Protein AF-A0A924S9X0-F1 (afdb_monomer)

Radius of gyration: 16.61 Å; Cα contacts (8 Å, |Δi|>4): 98; chains: 1; bounding box: 49×23×44 Å

Structure (mmCIF, N/CA/C/O backbone):
data_AF-A0A924S9X0-F1
#
_entry.id   AF-A0A924S9X0-F1
#
loop_
_atom_site.group_PDB
_atom_site.id
_atom_site.type_symbol
_atom_site.label_atom_id
_atom_site.label_alt_id
_atom_site.label_comp_id
_atom_site.label_asym_id
_atom_site.label_entity_id
_atom_site.label_seq_id
_atom_site.pdbx_PDB_ins_code
_atom_site.Cartn_x
_atom_site.Cartn_y
_atom_site.Cartn_z
_atom_site.occupancy
_atom_site.B_iso_or_equiv
_atom_site.auth_seq_id
_atom_site.auth_comp_id
_atom_site.auth_asym_id
_atom_site.auth_atom_id
_atom_site.pdbx_PDB_model_num
ATOM 1 N N . MET A 1 1 ? 31.114 -10.343 -19.298 1.00 59.09 1 MET A N 1
ATOM 2 C CA . MET A 1 1 ? 31.202 -9.874 -17.898 1.00 59.09 1 MET A CA 1
ATOM 3 C C . MET A 1 1 ? 30.036 -10.498 -17.153 1.00 59.09 1 MET A C 1
ATOM 5 O O . MET A 1 1 ? 28.940 -10.378 -17.688 1.00 59.09 1 MET A O 1
ATOM 9 N N . PRO A 1 2 ? 30.215 -11.226 -16.036 1.00 62.28 2 PRO A N 1
ATOM 10 C CA . PRO A 1 2 ? 29.053 -11.702 -15.298 1.00 62.28 2 PRO A CA 1
ATOM 11 C C . PRO A 1 2 ? 28.320 -10.479 -14.740 1.00 62.28 2 PRO 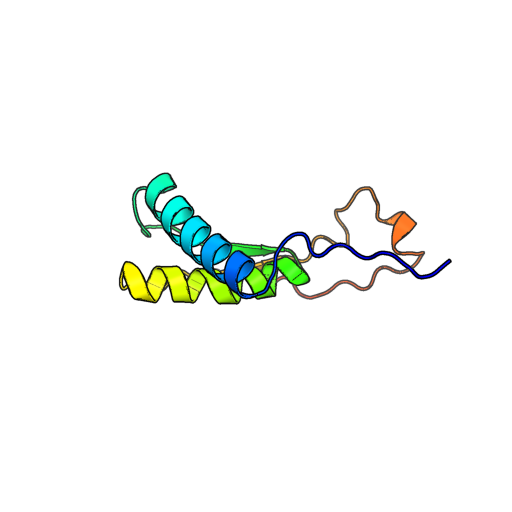A C 1
ATOM 13 O O . PRO A 1 2 ? 28.954 -9.561 -14.216 1.00 62.28 2 PRO A O 1
ATOM 16 N N . ASP A 1 3 ? 27.005 -10.446 -14.925 1.00 63.75 3 ASP A N 1
ATOM 17 C CA . ASP A 1 3 ? 26.140 -9.379 -14.439 1.00 63.75 3 ASP A CA 1
ATOM 18 C C . ASP A 1 3 ? 26.188 -9.371 -12.905 1.00 63.75 3 ASP A C 1
ATOM 20 O O . ASP A 1 3 ? 25.752 -10.318 -12.244 1.00 63.75 3 ASP A O 1
ATOM 24 N N . ARG A 1 4 ? 26.823 -8.354 -12.313 1.00 75.50 4 ARG A N 1
ATOM 25 C CA . ARG A 1 4 ? 26.984 -8.262 -10.858 1.00 75.50 4 ARG A CA 1
ATOM 26 C C . ARG A 1 4 ? 25.744 -7.592 -10.277 1.00 75.50 4 ARG A C 1
ATOM 28 O O . ARG A 1 4 ? 25.796 -6.453 -9.822 1.00 75.50 4 ARG A O 1
ATOM 35 N N . HIS A 1 5 ? 24.620 -8.301 -10.302 1.00 83.25 5 HIS A N 1
ATOM 36 C CA . HIS A 1 5 ? 23.407 -7.841 -9.637 1.00 83.25 5 HIS A CA 1
ATOM 37 C C . HIS A 1 5 ? 23.624 -7.802 -8.120 1.00 83.25 5 HIS A C 1
ATOM 39 O O . HIS A 1 5 ? 23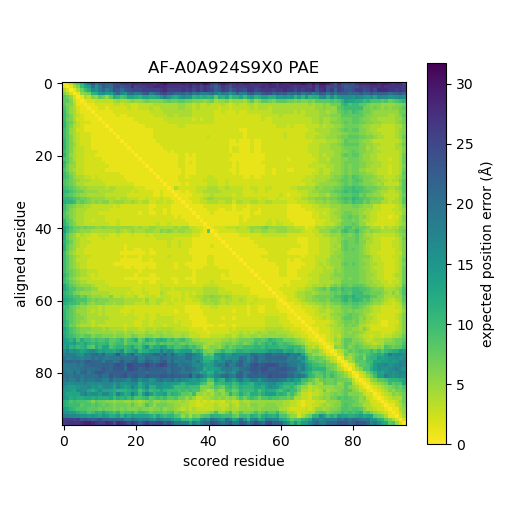.920 -8.817 -7.490 1.00 83.25 5 HIS A O 1
ATOM 45 N N . HIS A 1 6 ? 23.469 -6.618 -7.529 1.00 91.25 6 HIS A N 1
ATOM 46 C CA . HIS A 1 6 ? 23.470 -6.426 -6.084 1.00 91.25 6 HIS A CA 1
ATOM 47 C C . HIS A 1 6 ? 22.026 -6.324 -5.592 1.00 91.25 6 HIS A C 1
ATOM 49 O O . HIS A 1 6 ? 21.269 -5.458 -6.033 1.00 91.25 6 HIS A O 1
ATOM 55 N N . VAL A 1 7 ? 21.634 -7.197 -4.667 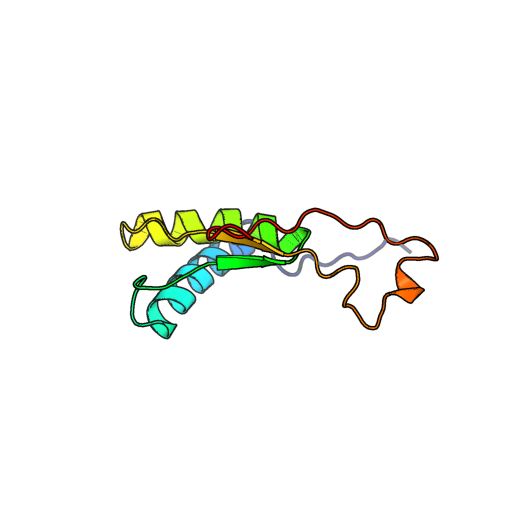1.00 93.44 7 VAL A N 1
ATOM 56 C CA . VAL A 1 7 ? 20.305 -7.138 -4.051 1.00 93.44 7 VAL A CA 1
ATOM 57 C C . VAL A 1 7 ? 20.242 -5.916 -3.134 1.00 93.44 7 VAL A C 1
ATOM 59 O O . VAL A 1 7 ? 21.012 -5.811 -2.186 1.00 93.44 7 VAL A O 1
ATOM 62 N N . VAL A 1 8 ? 19.337 -4.979 -3.426 1.00 95.88 8 VAL A N 1
ATOM 63 C CA . VAL A 1 8 ? 19.134 -3.767 -2.607 1.00 95.88 8 VAL A CA 1
ATOM 64 C C . VAL A 1 8 ? 18.250 -4.061 -1.392 1.00 95.88 8 VAL A C 1
ATOM 66 O O . VAL A 1 8 ? 18.540 -3.613 -0.289 1.00 95.88 8 VAL A O 1
ATOM 69 N N . LEU A 1 9 ? 17.183 -4.840 -1.589 1.00 96.12 9 LEU A N 1
ATOM 70 C CA . LEU A 1 9 ? 16.253 -5.274 -0.548 1.00 96.12 9 LEU A CA 1
ATOM 71 C C . LEU A 1 9 ? 16.013 -6.773 -0.704 1.00 96.12 9 LEU A C 1
ATOM 73 O O . LEU A 1 9 ? 15.455 -7.214 -1.709 1.00 96.12 9 LEU A O 1
ATOM 77 N N . ASP A 1 10 ? 16.439 -7.554 0.287 1.00 97.25 10 ASP A N 1
ATOM 78 C CA . ASP A 1 10 ? 16.059 -8.961 0.375 1.00 97.25 10 ASP A CA 1
ATOM 79 C C . ASP A 1 10 ? 14.584 -9.115 0.801 1.00 97.25 10 ASP A C 1
ATOM 81 O O . ASP A 1 10 ? 13.908 -8.147 1.161 1.00 97.25 10 ASP A O 1
ATOM 85 N N . ALA A 1 11 ? 14.069 -10.346 0.772 1.00 96.56 11 ALA A N 1
ATOM 86 C CA . ALA A 1 11 ? 12.674 -10.627 1.111 1.00 96.56 11 ALA A CA 1
ATOM 87 C C . ALA A 1 11 ? 12.298 -10.179 2.536 1.00 96.56 11 ALA A C 1
ATOM 89 O O . ALA A 1 11 ? 11.239 -9.589 2.743 1.00 96.56 11 ALA A O 1
ATOM 90 N N . ARG A 1 12 ? 13.181 -10.393 3.522 1.00 97.50 12 ARG A N 1
ATOM 91 C CA . ARG A 1 12 ? 12.919 -9.998 4.914 1.00 97.50 12 ARG A CA 1
ATOM 92 C C . ARG A 1 12 ? 12.921 -8.479 5.059 1.00 97.50 12 ARG A C 1
ATOM 94 O O . ARG A 1 12 ? 12.131 -7.941 5.830 1.00 97.50 12 ARG A O 1
ATOM 101 N N . ALA A 1 13 ? 13.819 -7.791 4.362 1.00 97.88 13 ALA A N 1
ATOM 102 C CA . ALA A 1 13 ? 13.901 -6.339 4.356 1.00 97.88 13 ALA A CA 1
ATOM 103 C C . ALA A 1 13 ? 12.672 -5.714 3.684 1.00 97.88 13 ALA A C 1
ATOM 105 O O . ALA A 1 13 ? 12.114 -4.762 4.225 1.00 97.88 13 ALA A O 1
ATOM 106 N N . MET A 1 14 ? 12.202 -6.292 2.574 1.00 97.06 14 MET A N 1
ATOM 107 C CA . MET A 1 14 ? 10.965 -5.881 1.907 1.00 97.06 14 MET A CA 1
ATOM 108 C C . MET A 1 14 ? 9.746 -6.028 2.826 1.00 97.06 14 MET A C 1
ATOM 110 O O . MET A 1 14 ? 8.950 -5.101 2.944 1.00 97.06 14 MET A O 1
ATOM 114 N N . ASP A 1 15 ? 9.620 -7.155 3.529 1.00 96.38 15 ASP A N 1
ATOM 115 C CA . ASP A 1 15 ? 8.492 -7.385 4.438 1.00 96.38 15 ASP A CA 1
ATOM 116 C C . ASP A 1 15 ? 8.490 -6.407 5.619 1.00 96.38 15 ASP A C 1
ATOM 118 O O . ASP A 1 15 ? 7.442 -5.872 5.978 1.00 96.38 15 ASP A O 1
ATOM 122 N N . ARG A 1 16 ? 9.666 -6.108 6.192 1.00 97.19 16 ARG A N 1
ATOM 123 C CA . ARG A 1 16 ? 9.792 -5.065 7.224 1.00 97.19 16 ARG A CA 1
ATOM 124 C C . ARG A 1 16 ? 9.436 -3.682 6.683 1.00 97.19 16 ARG A C 1
ATOM 126 O O . ARG A 1 16 ? 8.757 -2.928 7.370 1.00 97.19 16 ARG A O 1
ATOM 133 N N . ALA A 1 17 ? 9.875 -3.354 5.469 1.00 98.00 17 ALA A N 1
ATOM 134 C CA . ALA A 1 17 ? 9.578 -2.070 4.846 1.00 98.00 17 ALA A CA 1
ATOM 135 C C . ALA A 1 17 ? 8.075 -1.892 4.593 1.00 98.00 17 ALA A C 1
ATOM 137 O O . ALA A 1 17 ? 7.540 -0.831 4.889 1.00 98.00 17 ALA A O 1
ATOM 138 N N . LEU A 1 18 ? 7.389 -2.933 4.109 1.00 97.12 18 LEU A N 1
ATOM 139 C CA . LEU A 1 18 ? 5.940 -2.907 3.890 1.00 97.12 18 LEU A CA 1
ATOM 140 C C . LEU A 1 18 ? 5.157 -2.760 5.187 1.00 97.12 18 LEU A C 1
ATOM 142 O O . LEU A 1 18 ? 4.205 -1.989 5.236 1.00 97.12 18 LEU A O 1
ATOM 146 N N . ARG A 1 19 ? 5.591 -3.447 6.246 1.00 96.94 19 ARG A N 1
ATOM 147 C CA . ARG A 1 19 ? 4.997 -3.280 7.570 1.00 96.94 19 ARG A CA 1
ATOM 148 C C . ARG A 1 19 ? 5.160 -1.855 8.085 1.00 96.94 19 ARG A C 1
ATOM 150 O O . ARG A 1 19 ? 4.180 -1.278 8.527 1.00 96.94 19 ARG A O 1
ATOM 157 N N . ARG A 1 20 ? 6.359 -1.285 7.984 1.00 97.75 20 ARG A N 1
ATOM 158 C CA . ARG A 1 20 ? 6.599 0.098 8.406 1.00 97.75 20 ARG A CA 1
ATOM 159 C C . ARG A 1 20 ? 5.759 1.093 7.600 1.00 97.75 20 ARG A C 1
ATOM 161 O O . ARG A 1 20 ? 5.156 1.973 8.187 1.00 97.75 20 ARG A O 1
ATOM 168 N N . MET A 1 21 ? 5.670 0.915 6.279 1.00 97.88 21 MET A N 1
ATOM 169 C CA . MET A 1 21 ? 4.817 1.760 5.436 1.00 97.88 21 MET A CA 1
ATOM 170 C C . MET A 1 21 ? 3.341 1.680 5.838 1.00 97.88 21 MET A C 1
ATOM 172 O O . MET A 1 21 ? 2.663 2.694 5.796 1.00 97.88 21 MET A O 1
ATOM 176 N N . ALA A 1 22 ? 2.840 0.502 6.223 1.00 97.50 22 ALA A N 1
ATOM 177 C CA . ALA A 1 22 ? 1.466 0.362 6.704 1.00 97.50 22 ALA A CA 1
ATOM 178 C C . ALA A 1 22 ? 1.207 1.211 7.960 1.00 97.50 22 ALA A C 1
ATOM 180 O O . ALA A 1 22 ? 0.212 1.925 7.993 1.00 97.50 22 ALA A O 1
ATOM 181 N N . ASP A 1 23 ? 2.120 1.173 8.936 1.00 97.19 23 ASP A N 1
ATOM 182 C CA . ASP A 1 23 ? 2.002 1.968 10.168 1.00 97.19 23 ASP A CA 1
ATOM 183 C C . ASP A 1 23 ? 2.071 3.467 9.856 1.00 97.19 23 ASP A C 1
ATOM 185 O O . ASP A 1 23 ? 1.198 4.229 10.253 1.00 97.19 23 ASP A O 1
ATOM 189 N N . GLU A 1 24 ? 3.058 3.877 9.051 1.00 98.12 24 GLU A N 1
ATOM 190 C CA . GLU A 1 24 ? 3.241 5.276 8.647 1.00 98.12 24 GLU A CA 1
ATOM 191 C C . GLU A 1 24 ? 2.018 5.818 7.889 1.00 98.12 24 GLU A C 1
ATOM 193 O O . GLU A 1 24 ? 1.632 6.963 8.097 1.00 98.12 24 GLU A O 1
ATOM 198 N N . ILE A 1 25 ? 1.378 5.014 7.029 1.00 97.56 25 ILE A N 1
ATOM 199 C CA . ILE A 1 25 ? 0.146 5.415 6.334 1.00 97.56 25 ILE A CA 1
ATOM 200 C C . ILE A 1 25 ? -0.963 5.721 7.345 1.00 97.56 25 ILE A C 1
ATOM 202 O O . ILE A 1 25 ? -1.605 6.758 7.221 1.00 97.56 25 ILE A O 1
ATOM 206 N N . VAL A 1 26 ? -1.195 4.849 8.327 1.00 97.50 26 VAL A N 1
ATOM 207 C CA . VAL A 1 26 ? -2.257 5.049 9.326 1.00 97.50 26 VAL A CA 1
ATOM 208 C C . VAL A 1 26 ? -1.952 6.261 10.204 1.00 97.50 26 VAL A C 1
ATOM 210 O O . VAL A 1 26 ? -2.810 7.122 10.379 1.00 97.50 26 VAL A O 1
ATOM 213 N N . GLU A 1 27 ? -0.719 6.374 10.704 1.00 97.56 27 GLU A N 1
ATOM 214 C CA . GLU A 1 27 ? -0.292 7.491 11.554 1.00 97.56 27 GLU A CA 1
ATOM 215 C C . GLU A 1 27 ? -0.447 8.844 10.846 1.00 97.56 27 GLU A C 1
ATOM 217 O O . GLU A 1 27 ? -0.961 9.795 11.432 1.00 97.56 27 GLU A O 1
ATOM 222 N N . LEU A 1 28 ? -0.049 8.932 9.571 1.00 97.38 28 LEU A N 1
ATOM 223 C CA . LEU A 1 28 ? -0.134 10.168 8.784 1.00 97.38 28 LEU A CA 1
ATOM 224 C C . LEU A 1 28 ? -1.568 10.601 8.464 1.00 97.38 28 LEU A C 1
ATOM 226 O O . LEU A 1 28 ? -1.780 11.773 8.161 1.00 97.38 28 LEU A O 1
ATOM 230 N N . ASN A 1 29 ? -2.525 9.673 8.491 1.00 96.94 29 ASN A N 1
ATOM 231 C CA . ASN A 1 29 ? -3.939 9.954 8.242 1.00 96.94 29 ASN A CA 1
ATOM 232 C C . ASN A 1 29 ? -4.763 9.986 9.541 1.00 96.94 29 ASN A C 1
ATOM 234 O O . ASN A 1 29 ? -5.985 10.035 9.476 1.00 96.94 29 ASN A O 1
ATOM 238 N N . GLU A 1 30 ? -4.103 9.973 10.708 1.00 95.81 30 GLU A N 1
ATOM 239 C CA . GLU A 1 30 ? -4.741 10.005 12.034 1.00 95.81 30 GLU A CA 1
ATOM 240 C C . GLU A 1 30 ? -5.734 8.851 12.269 1.00 95.81 30 GLU A C 1
ATOM 242 O O . GLU A 1 30 ? -6.668 8.960 13.063 1.00 95.81 30 GLU A O 1
ATOM 247 N N . GLY A 1 31 ? -5.509 7.716 11.602 1.00 95.50 31 GLY A N 1
ATOM 248 C CA . GLY A 1 31 ? -6.369 6.543 11.669 1.00 95.50 31 GLY A CA 1
ATOM 249 C C . GLY A 1 31 ? -6.662 5.943 10.297 1.00 95.50 31 GLY A C 1
ATOM 250 O O . GLY A 1 31 ? -5.925 6.122 9.327 1.00 95.50 31 GLY A O 1
ATOM 251 N N . THR A 1 32 ? -7.744 5.168 10.241 1.00 96.94 32 THR A N 1
ATOM 252 C CA . THR A 1 32 ? -8.213 4.500 9.013 1.00 96.94 32 THR A CA 1
ATOM 253 C C . THR A 1 32 ? -9.548 5.048 8.513 1.00 96.94 32 THR A C 1
ATOM 255 O O . THR A 1 32 ? -10.048 4.592 7.483 1.00 96.94 32 THR A O 1
ATOM 258 N N . ASP A 1 33 ? -10.100 6.039 9.214 1.00 94.88 33 ASP A N 1
ATOM 259 C CA . ASP A 1 33 ? -11.329 6.714 8.821 1.00 94.88 33 ASP A CA 1
ATOM 260 C C . ASP A 1 33 ? -11.102 7.442 7.488 1.00 94.88 33 ASP A C 1
ATOM 262 O O . ASP A 1 33 ? -10.109 8.144 7.305 1.00 94.88 33 ASP A O 1
ATOM 266 N N . ASP A 1 34 ? -11.996 7.209 6.525 1.00 91.75 34 ASP A N 1
ATOM 267 C CA . ASP A 1 34 ? -11.925 7.736 5.154 1.00 91.75 34 ASP A CA 1
ATOM 268 C C . ASP A 1 34 ? -10.622 7.417 4.377 1.00 91.75 34 ASP A C 1
ATOM 270 O O . ASP A 1 34 ? -10.322 8.036 3.351 1.00 91.75 34 ASP A O 1
ATOM 274 N N . LEU A 1 35 ? -9.866 6.397 4.802 1.00 95.19 35 LEU A N 1
ATOM 275 C CA . LEU A 1 35 ? -8.652 5.946 4.121 1.00 95.19 35 LEU A CA 1
ATOM 276 C C . LEU A 1 35 ? -8.966 4.962 2.983 1.00 95.19 35 LEU A C 1
ATOM 278 O O . LEU A 1 35 ? -9.707 3.995 3.153 1.00 95.19 35 LEU A O 1
ATOM 282 N N . ILE A 1 36 ? -8.328 5.150 1.822 1.00 95.38 36 ILE A N 1
ATOM 283 C CA . ILE A 1 36 ? -8.373 4.208 0.692 1.00 95.38 36 ILE A CA 1
ATOM 284 C C . ILE A 1 36 ? -6.969 4.017 0.116 1.00 95.38 36 ILE A C 1
ATOM 286 O O . ILE A 1 36 ? -6.220 4.977 -0.059 1.00 95.38 36 ILE A O 1
ATOM 290 N N . ILE A 1 37 ? -6.622 2.780 -0.249 1.00 96.44 37 ILE A N 1
ATOM 291 C CA . ILE A 1 37 ? -5.331 2.457 -0.872 1.00 96.44 37 ILE A CA 1
ATOM 292 C C . ILE A 1 37 ? -5.511 2.127 -2.354 1.00 96.44 37 ILE 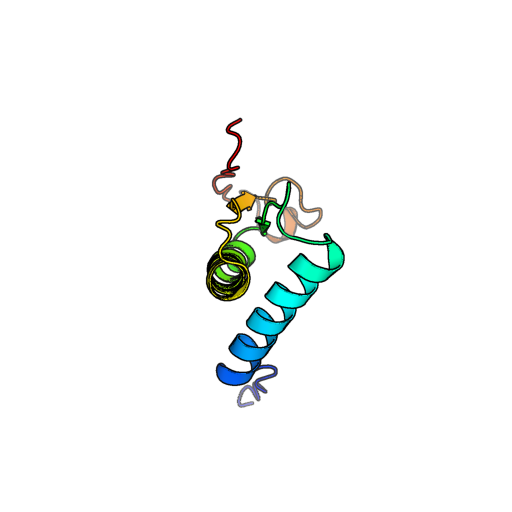A C 1
ATOM 294 O O . ILE A 1 37 ? -6.146 1.141 -2.719 1.00 96.44 37 ILE A O 1
ATOM 298 N N . VAL A 1 38 ? -4.879 2.900 -3.239 1.00 96.62 38 VAL A N 1
ATOM 299 C CA . VAL A 1 38 ? -4.911 2.648 -4.689 1.00 96.62 38 VAL A CA 1
ATOM 300 C C . VAL A 1 38 ? -3.531 2.229 -5.189 1.00 96.62 38 VAL A C 1
ATOM 302 O O . VAL A 1 38 ? -2.571 2.996 -5.157 1.00 96.62 38 VAL A O 1
ATOM 305 N N . GLY A 1 39 ? -3.426 0.996 -5.683 1.00 95.69 39 GLY A N 1
ATOM 306 C CA . GLY A 1 39 ? -2.212 0.480 -6.303 1.00 95.69 39 GLY A CA 1
ATOM 307 C C . GLY A 1 39 ? -2.112 0.889 -7.771 1.00 95.69 39 GLY A C 1
ATOM 308 O O . GLY A 1 39 ? -2.969 0.546 -8.581 1.00 95.69 39 GLY A O 1
ATOM 309 N N . ILE A 1 40 ? -1.030 1.563 -8.152 1.00 93.94 40 ILE A N 1
ATOM 310 C CA . ILE A 1 40 ? -0.757 1.849 -9.565 1.00 93.94 40 ILE A CA 1
ATOM 311 C C . ILE A 1 40 ? -0.205 0.590 -10.241 1.00 93.94 40 ILE A C 1
ATOM 313 O O . ILE A 1 40 ? 0.765 -0.022 -9.772 1.00 93.94 40 ILE A O 1
ATOM 317 N N . GLN A 1 41 ? -0.818 0.188 -11.353 1.00 88.88 41 GLN A N 1
ATOM 318 C CA . GLN A 1 41 ? -0.399 -1.005 -12.074 1.00 88.88 41 GLN A CA 1
ATOM 319 C C . GLN A 1 41 ? 1.041 -0.891 -12.609 1.00 88.88 41 GLN A C 1
ATOM 321 O O . GLN A 1 41 ? 1.508 0.164 -13.025 1.00 88.88 41 GLN A O 1
ATOM 326 N N . ARG A 1 42 ? 1.812 -1.984 -12.653 1.00 85.94 42 ARG A N 1
ATOM 327 C CA . ARG A 1 42 ? 1.460 -3.354 -12.223 1.00 85.94 42 ARG A CA 1
ATOM 328 C C . ARG A 1 42 ? 1.811 -3.598 -10.754 1.00 85.94 42 ARG A C 1
ATOM 330 O O . ARG A 1 42 ? 0.922 -3.879 -9.963 1.00 85.94 42 ARG A O 1
ATOM 337 N N . ARG A 1 43 ? 3.092 -3.414 -10.397 1.00 93.81 43 ARG A N 1
ATOM 338 C CA . ARG A 1 43 ? 3.672 -3.778 -9.086 1.00 93.81 43 ARG A CA 1
ATOM 339 C C . ARG A 1 43 ? 3.029 -3.075 -7.891 1.00 93.81 43 ARG A C 1
ATOM 341 O O . ARG A 1 43 ? 2.987 -3.668 -6.818 1.00 93.81 43 ARG A O 1
ATOM 348 N N . GLY A 1 44 ? 2.506 -1.860 -8.067 1.00 95.38 44 GLY A N 1
ATOM 349 C CA . GLY A 1 44 ? 1.829 -1.134 -6.993 1.00 95.38 44 GLY A CA 1
ATOM 350 C C . GLY A 1 44 ? 0.594 -1.868 -6.472 1.00 95.38 44 GLY A C 1
ATOM 351 O O . GLY A 1 44 ? 0.348 -1.842 -5.272 1.00 95.38 44 GLY A O 1
ATOM 352 N N . VAL A 1 45 ? -0.117 -2.612 -7.327 1.00 95.31 45 VAL A N 1
ATOM 353 C CA . VAL A 1 45 ? -1.261 -3.441 -6.908 1.00 95.31 45 VAL A CA 1
ATOM 354 C C . VAL A 1 45 ? -0.813 -4.589 -6.004 1.00 95.31 45 VAL A C 1
ATOM 356 O O . VAL A 1 45 ? -1.427 -4.823 -4.966 1.00 95.31 45 VAL A O 1
ATOM 359 N N . GLN A 1 46 ? 0.292 -5.273 -6.331 1.00 95.75 46 GLN A N 1
ATOM 360 C CA . GLN A 1 46 ? 0.830 -6.304 -5.437 1.00 95.75 46 GLN A CA 1
ATOM 361 C C . GLN A 1 46 ? 1.309 -5.726 -4.101 1.00 95.75 46 GLN A C 1
ATOM 363 O O . GLN A 1 46 ? 1.180 -6.395 -3.083 1.00 95.75 46 GLN A O 1
ATOM 368 N N . LEU A 1 47 ? 1.866 -4.510 -4.081 1.00 97.25 47 LEU A N 1
ATOM 369 C CA . LEU A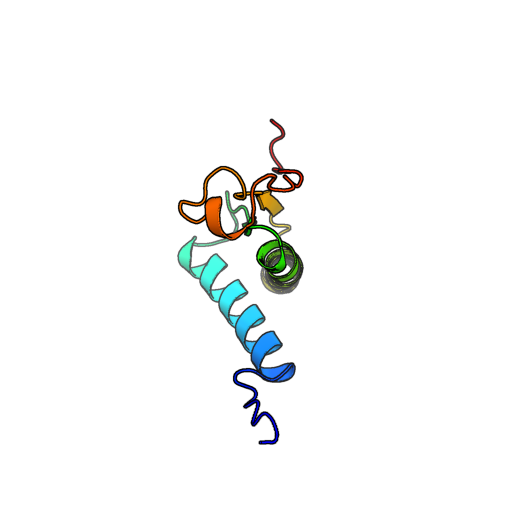 1 47 ? 2.268 -3.867 -2.827 1.00 97.25 47 LEU A CA 1
ATOM 370 C C . LEU A 1 47 ? 1.046 -3.478 -1.985 1.00 97.25 47 LEU A C 1
ATOM 372 O O . LEU A 1 47 ? 1.018 -3.797 -0.798 1.00 97.25 47 LEU A O 1
ATOM 376 N N . ALA A 1 48 ? 0.014 -2.887 -2.596 1.00 96.81 48 ALA A N 1
ATOM 377 C CA . ALA A 1 48 ? -1.250 -2.567 -1.931 1.00 96.81 48 ALA A CA 1
ATOM 378 C C . ALA A 1 48 ? -1.885 -3.813 -1.288 1.00 96.81 48 ALA A C 1
ATOM 380 O O . ALA A 1 48 ? -2.237 -3.786 -0.111 1.00 96.81 48 ALA A O 1
ATOM 381 N N . ALA A 1 49 ? -1.901 -4.942 -2.007 1.00 95.38 49 ALA A N 1
ATOM 382 C CA . ALA A 1 49 ? -2.402 -6.223 -1.503 1.00 95.38 49 ALA A CA 1
ATOM 383 C C . ALA A 1 49 ? -1.604 -6.796 -0.311 1.00 95.38 49 ALA A C 1
ATOM 385 O O . ALA A 1 49 ? -2.077 -7.713 0.355 1.00 95.38 49 ALA A O 1
ATOM 386 N N . ARG A 1 50 ? -0.395 -6.285 -0.030 1.00 96.31 50 ARG A N 1
ATOM 387 C CA . ARG A 1 50 ? 0.410 -6.647 1.155 1.00 96.31 50 ARG A CA 1
ATOM 388 C C . ARG A 1 50 ? 0.281 -5.624 2.286 1.00 96.31 50 ARG A C 1
ATOM 390 O O . ARG A 1 50 ? 0.379 -5.999 3.454 1.00 96.31 50 ARG A O 1
ATOM 397 N N . ILE A 1 51 ? 0.061 -4.356 1.947 1.00 97.56 51 ILE A N 1
ATOM 398 C CA . ILE A 1 51 ? -0.118 -3.269 2.916 1.00 97.56 51 ILE A CA 1
ATOM 399 C C . ILE A 1 51 ? -1.491 -3.362 3.584 1.00 97.56 51 ILE A C 1
ATOM 401 O O . ILE A 1 51 ? -1.546 -3.341 4.807 1.00 97.56 51 ILE A O 1
ATOM 405 N N . VAL A 1 52 ? -2.574 -3.543 2.820 1.00 97.00 52 VAL A N 1
ATOM 406 C CA . VAL A 1 52 ? -3.948 -3.581 3.361 1.00 97.00 52 VAL A CA 1
ATOM 407 C C . VAL A 1 52 ? -4.109 -4.628 4.474 1.00 97.00 52 VAL A C 1
ATOM 409 O O . VAL A 1 52 ? -4.534 -4.251 5.566 1.00 97.00 52 VAL A O 1
ATOM 412 N N . PRO A 1 53 ? -3.683 -5.900 4.303 1.00 96.88 53 PRO A N 1
ATOM 413 C CA . PRO A 1 53 ? -3.733 -6.865 5.402 1.00 96.88 53 PRO A CA 1
ATOM 414 C C . PRO A 1 53 ? -2.864 -6.458 6.595 1.00 96.88 53 PRO A C 1
ATOM 416 O O . PRO A 1 53 ? -3.237 -6.713 7.731 1.00 96.88 53 PRO A O 1
ATOM 419 N N . SER A 1 54 ? -1.723 -5.802 6.354 1.00 96.38 54 SER A N 1
ATOM 420 C CA . SER A 1 54 ? -0.840 -5.343 7.433 1.00 96.38 54 SER A CA 1
ATOM 421 C C . SER A 1 54 ? -1.467 -4.235 8.284 1.00 96.38 54 SER A C 1
ATOM 423 O O . SER A 1 54 ? -1.130 -4.155 9.463 1.00 96.38 54 SER A O 1
ATOM 425 N N . ILE A 1 55 ? -2.332 -3.398 7.695 1.00 97.19 55 ILE A N 1
ATOM 426 C CA . ILE A 1 55 ? -3.140 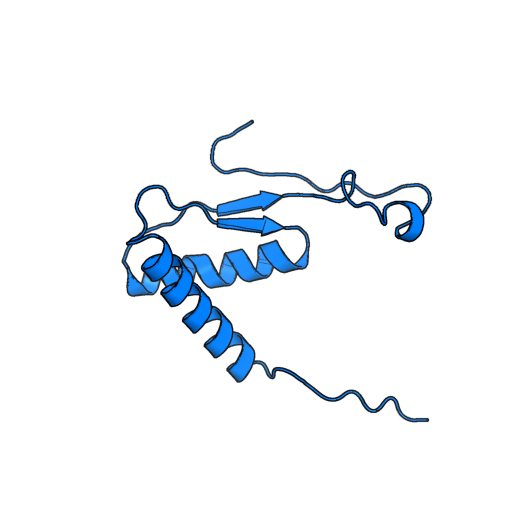-2.401 8.414 1.00 97.19 55 ILE A CA 1
ATOM 427 C C . ILE A 1 55 ? -4.239 -3.112 9.197 1.00 97.19 55 ILE A C 1
ATOM 429 O O . ILE A 1 55 ? -4.335 -2.939 10.408 1.00 97.19 55 ILE A O 1
ATOM 433 N N . ARG A 1 56 ? -5.009 -3.986 8.539 1.00 96.62 56 ARG A N 1
ATOM 434 C CA . ARG A 1 56 ? -6.081 -4.749 9.188 1.00 96.62 56 ARG A CA 1
ATOM 435 C C . ARG A 1 56 ? -5.597 -5.529 10.404 1.00 96.62 56 ARG A C 1
ATOM 437 O O . ARG A 1 56 ? -6.239 -5.497 11.446 1.00 96.62 56 ARG A O 1
ATOM 444 N N . ASP A 1 57 ? -4.472 -6.226 10.283 1.00 95.56 57 ASP A N 1
ATOM 445 C CA . ASP A 1 57 ? -3.950 -7.068 11.359 1.00 95.56 57 ASP A CA 1
ATOM 446 C C . ASP A 1 57 ? -3.515 -6.250 12.598 1.00 95.56 57 ASP A C 1
ATOM 448 O O . ASP A 1 57 ? -3.369 -6.827 13.675 1.00 95.56 57 ASP A O 1
ATOM 452 N N . ARG A 1 58 ? -3.304 -4.931 12.469 1.00 92.06 58 ARG A N 1
ATOM 453 C CA . ARG A 1 58 ? -2.867 -4.047 13.566 1.00 92.06 58 ARG A CA 1
ATOM 454 C C . ARG A 1 58 ? -3.960 -3.127 14.085 1.00 92.06 58 ARG A C 1
ATOM 456 O O . ARG A 1 58 ? -4.124 -3.029 15.295 1.00 92.06 58 ARG A O 1
ATOM 463 N N . GLU A 1 59 ? -4.719 -2.521 13.181 1.00 93.88 59 GLU A N 1
ATOM 464 C CA . GLU A 1 59 ? -5.773 -1.555 13.504 1.00 93.88 59 GLU A CA 1
ATOM 465 C C . GLU A 1 59 ? -7.157 -2.208 13.624 1.00 93.88 59 GLU A C 1
ATOM 467 O O . GLU A 1 59 ? -8.101 -1.600 14.117 1.00 93.88 59 GLU A O 1
ATOM 472 N N . GLY A 1 60 ? -7.314 -3.450 13.152 1.00 93.94 60 GLY A N 1
ATOM 473 C CA . GLY A 1 60 ? -8.606 -4.143 13.117 1.00 93.94 60 GLY A CA 1
ATOM 474 C C . GLY A 1 60 ? -9.579 -3.612 12.057 1.00 93.94 60 GLY A C 1
ATOM 475 O O . GLY A 1 60 ? -10.731 -4.042 12.032 1.00 93.94 60 GLY A O 1
ATOM 476 N N . ALA A 1 61 ? -9.133 -2.707 11.181 1.00 92.62 61 ALA A N 1
ATOM 477 C CA . ALA A 1 61 ? -9.949 -2.067 10.153 1.00 92.62 61 ALA A CA 1
ATOM 478 C C . ALA A 1 61 ? -9.689 -2.643 8.751 1.00 92.62 61 ALA A C 1
ATOM 480 O O . ALA A 1 61 ? -8.546 -2.858 8.345 1.00 92.62 61 ALA A O 1
ATOM 481 N N . GLU A 1 62 ? -10.758 -2.861 7.984 1.00 92.56 62 GLU A N 1
ATOM 482 C CA . GLU A 1 62 ? -10.675 -3.243 6.570 1.00 92.56 62 GLU A CA 1
ATOM 483 C C . GLU A 1 62 ? -10.645 -1.982 5.698 1.00 92.56 62 GLU A C 1
ATOM 485 O O . GLU A 1 62 ? -11.669 -1.340 5.471 1.00 92.56 62 GLU A O 1
ATOM 490 N N . VAL A 1 63 ? -9.455 -1.632 5.207 1.00 95.38 63 VAL A N 1
ATOM 491 C CA . VAL A 1 63 ? -9.250 -0.476 4.325 1.00 95.38 63 VAL A CA 1
ATOM 492 C C . VAL A 1 63 ? -9.602 -0.855 2.879 1.00 95.38 63 VAL A C 1
ATOM 494 O O . VAL A 1 63 ? -8.998 -1.788 2.333 1.00 95.38 63 VAL A O 1
ATOM 497 N N . PRO A 1 64 ? -10.528 -0.138 2.210 1.00 95.38 64 PRO A N 1
ATOM 498 C CA . PRO A 1 64 ? -10.818 -0.364 0.801 1.00 95.38 64 PRO A CA 1
ATOM 499 C C . PRO A 1 64 ? -9.562 -0.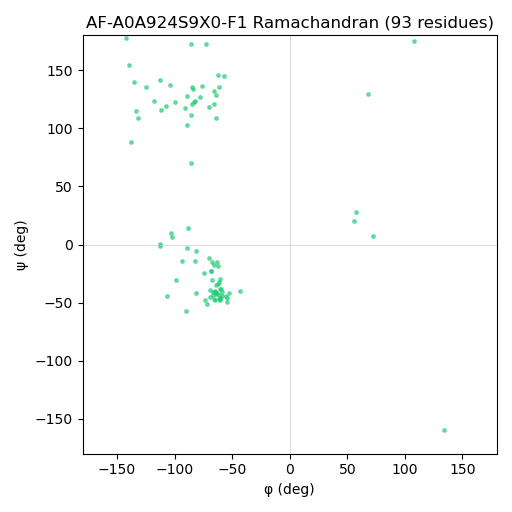212 -0.058 1.00 95.38 64 PRO A C 1
ATOM 501 O O . PRO A 1 64 ? -8.709 0.646 0.188 1.00 95.38 64 PRO A O 1
ATOM 504 N N . SER A 1 65 ? -9.455 -1.017 -1.114 1.00 95.62 65 SER A N 1
ATOM 505 C CA . SER A 1 65 ? -8.362 -0.868 -2.070 1.00 95.62 65 SER A CA 1
ATOM 506 C C . SER A 1 65 ? -8.785 -1.039 -3.518 1.00 95.62 65 SER A C 1
ATOM 508 O O . SER A 1 65 ? -9.782 -1.689 -3.827 1.00 95.62 65 SER A O 1
ATOM 510 N N . GLY A 1 66 ? -8.019 -0.411 -4.407 1.00 94.62 66 GLY A N 1
ATOM 511 C CA . GLY A 1 66 ? -8.257 -0.413 -5.845 1.00 94.62 66 GLY A CA 1
ATOM 512 C C . GLY A 1 66 ? -6.972 -0.474 -6.662 1.00 94.62 66 GLY A C 1
ATOM 513 O O . GLY A 1 66 ? -5.857 -0.456 -6.136 1.00 94.62 66 GLY A O 1
ATOM 514 N N . ALA A 1 67 ? -7.141 -0.528 -7.976 1.00 95.00 67 ALA A N 1
ATOM 515 C CA . ALA A 1 67 ? -6.077 -0.522 -8.963 1.00 95.00 67 ALA A CA 1
ATOM 516 C C . ALA A 1 67 ? -6.288 0.618 -9.960 1.00 95.00 67 ALA A C 1
ATOM 518 O O . ALA A 1 67 ? -7.392 0.797 -10.473 1.00 95.00 67 ALA A O 1
ATOM 519 N N . LEU A 1 68 ? -5.218 1.345 -10.273 1.00 93.56 68 LEU A N 1
ATOM 520 C CA . LEU A 1 68 ? -5.219 2.403 -11.280 1.00 93.56 68 LEU A CA 1
ATOM 521 C C . LEU A 1 68 ? -4.256 2.053 -12.413 1.00 93.56 68 LEU A C 1
ATOM 523 O O . LEU A 1 68 ? -3.061 1.840 -12.182 1.00 93.56 68 LEU A O 1
ATOM 527 N N . ASP A 1 69 ? -4.771 2.016 -13.638 1.00 90.69 69 ASP A N 1
ATOM 528 C CA . ASP A 1 69 ? -3.948 1.947 -14.838 1.00 90.69 69 ASP A CA 1
ATOM 529 C C . ASP A 1 69 ? -3.632 3.364 -15.338 1.00 90.69 69 ASP A C 1
ATOM 531 O O . ASP A 1 69 ? -4.523 4.132 -15.697 1.00 90.69 69 ASP A O 1
ATOM 535 N N . ILE A 1 70 ? -2.344 3.711 -15.349 1.00 88.44 70 ILE A N 1
ATOM 536 C CA . ILE A 1 70 ? -1.856 5.023 -15.795 1.00 88.44 70 ILE A CA 1
ATOM 537 C C . ILE A 1 70 ? -1.260 4.987 -17.207 1.00 88.44 70 ILE A C 1
ATOM 539 O O . ILE A 1 70 ? -0.682 5.974 -17.641 1.00 88.44 70 ILE A O 1
ATOM 543 N N . THR A 1 71 ? -1.354 3.867 -17.928 1.00 86.00 71 THR A N 1
ATOM 544 C CA . THR A 1 71 ? -0.637 3.621 -19.190 1.00 86.00 71 THR A CA 1
ATOM 545 C C . THR A 1 71 ? -0.854 4.738 -20.211 1.00 86.00 71 THR A C 1
ATOM 547 O O . THR A 1 71 ? 0.108 5.164 -20.837 1.00 86.00 71 THR A O 1
ATOM 550 N N . LEU A 1 72 ? -2.082 5.254 -20.342 1.00 82.06 72 LEU A N 1
ATOM 551 C CA . LEU A 1 72 ? -2.427 6.342 -21.273 1.00 82.06 72 LEU A CA 1
ATOM 552 C C . LEU A 1 72 ? -2.095 7.756 -20.774 1.00 82.06 72 LEU A C 1
ATOM 554 O O . LEU A 1 72 ? -2.260 8.714 -21.521 1.00 82.06 72 LEU A O 1
ATOM 558 N N . TYR A 1 73 ? -1.647 7.894 -19.530 1.00 81.00 73 TYR A N 1
ATOM 559 C CA . TYR A 1 73 ? -1.389 9.182 -18.884 1.00 81.00 73 TYR A CA 1
ATOM 560 C C . TYR A 1 73 ? 0.091 9.424 -18.607 1.00 81.00 73 TYR A C 1
ATOM 562 O O . TYR A 1 73 ? 0.447 10.464 -18.064 1.00 81.00 73 TYR A O 1
ATOM 570 N N . ARG A 1 74 ? 0.963 8.469 -18.939 1.00 78.25 74 ARG A N 1
ATOM 571 C CA . ARG A 1 74 ? 2.397 8.653 -18.746 1.00 78.25 74 ARG A CA 1
ATOM 572 C C . ARG A 1 74 ? 3.004 9.406 -19.924 1.00 78.25 74 ARG A C 1
ATOM 574 O O . ARG A 1 74 ? 2.826 9.024 -21.077 1.00 78.25 74 ARG A O 1
ATOM 581 N N . ASP A 1 75 ? 3.825 10.401 -19.620 1.00 75.25 75 ASP A N 1
ATOM 582 C CA . ASP A 1 75 ? 4.560 11.186 -20.621 1.00 75.25 75 ASP A CA 1
ATOM 583 C C . ASP A 1 75 ? 5.553 10.332 -21.434 1.00 75.25 75 ASP A C 1
ATOM 585 O O . ASP A 1 75 ? 5.964 10.699 -22.534 1.00 75.25 75 ASP A O 1
ATOM 589 N N . ASP A 1 76 ? 5.911 9.153 -20.915 1.00 66.88 76 ASP A N 1
ATOM 590 C CA . ASP A 1 76 ? 6.789 8.175 -21.555 1.00 66.88 76 ASP A CA 1
ATOM 591 C C . ASP A 1 76 ? 6.051 7.176 -22.465 1.00 66.88 76 ASP A C 1
ATOM 593 O O . ASP A 1 76 ? 6.654 6.192 -22.892 1.00 66.88 76 ASP A O 1
ATOM 597 N N . LEU A 1 77 ? 4.787 7.441 -22.818 1.00 64.69 77 LEU A N 1
ATOM 598 C CA . LEU A 1 77 ? 3.931 6.620 -23.688 1.00 64.69 77 LEU A CA 1
ATOM 599 C C . LEU A 1 77 ? 4.634 6.067 -24.941 1.00 64.69 77 LEU A C 1
ATOM 601 O O . LEU A 1 77 ? 4.453 4.902 -25.295 1.00 64.69 77 LEU A O 1
ATOM 605 N N . GLN A 1 78 ? 5.481 6.870 -25.593 1.00 60.56 78 GLN A N 1
ATOM 606 C CA . GLN A 1 78 ? 6.223 6.452 -26.791 1.00 60.56 78 GLN A CA 1
ATOM 607 C C . GLN A 1 78 ? 7.291 5.379 -26.512 1.00 60.56 78 GLN A C 1
ATOM 609 O O . GLN A 1 78 ? 7.649 4.615 -27.406 1.00 60.56 78 GLN A O 1
ATOM 614 N N . THR A 1 79 ? 7.758 5.273 -25.268 1.00 63.38 79 THR A N 1
ATOM 615 C CA . THR A 1 79 ? 8.744 4.280 -24.806 1.00 63.38 79 THR A CA 1
ATOM 616 C C . THR A 1 79 ? 8.128 2.885 -24.669 1.00 63.38 79 THR A C 1
ATOM 618 O O . THR A 1 79 ? 8.832 1.881 -24.756 1.00 63.38 79 THR A O 1
ATOM 621 N N . VAL A 1 80 ? 6.805 2.804 -24.480 1.00 60.84 80 VAL A N 1
ATOM 622 C CA . VAL A 1 80 ? 6.051 1.545 -24.327 1.00 60.84 80 VAL A CA 1
ATOM 623 C C . VAL A 1 80 ? 5.717 0.913 -25.692 1.00 60.84 80 VAL A C 1
ATOM 625 O O . VAL A 1 80 ? 5.403 -0.275 -25.770 1.00 60.84 80 VAL A O 1
A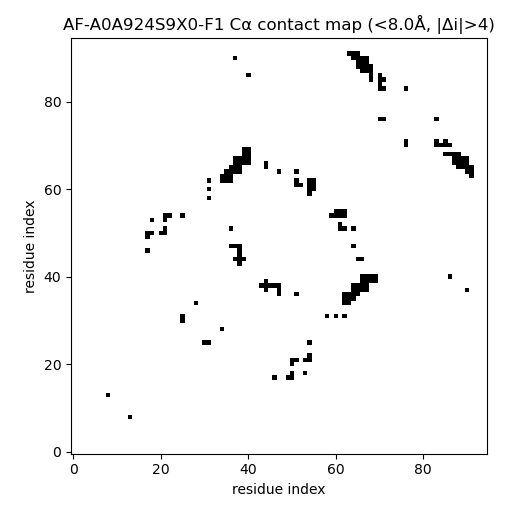TOM 628 N N . GLY A 1 81 ? 5.861 1.676 -26.781 1.00 64.50 81 GLY A N 1
ATOM 629 C CA . GLY A 1 81 ? 5.636 1.246 -28.161 1.00 64.50 81 GLY A CA 1
ATOM 630 C C . GLY A 1 81 ? 4.366 1.843 -28.789 1.00 64.50 81 GLY A C 1
ATOM 631 O O . GLY A 1 81 ? 3.590 2.522 -28.121 1.00 64.50 81 GLY A O 1
ATOM 632 N N . PRO A 1 82 ? 4.115 1.591 -30.088 1.00 65.50 82 PRO A N 1
ATOM 633 C CA . PRO A 1 82 ? 3.056 2.262 -30.853 1.00 65.50 82 PRO A CA 1
ATOM 634 C C . PRO A 1 82 ? 1.627 1.856 -30.453 1.00 65.50 82 PRO A C 1
ATOM 636 O O . PRO A 1 82 ? 0.666 2.475 -30.905 1.00 65.50 82 PRO A O 1
ATOM 639 N N . ARG A 1 83 ? 1.467 0.798 -29.647 1.00 70.38 83 ARG A N 1
ATOM 640 C CA . ARG A 1 83 ? 0.176 0.316 -29.135 1.00 70.38 83 ARG A CA 1
ATOM 641 C C . ARG A 1 83 ? 0.312 -0.074 -27.661 1.00 70.38 83 ARG A C 1
ATOM 643 O O . ARG A 1 83 ? 0.611 -1.235 -27.379 1.00 70.38 83 ARG A O 1
ATOM 650 N N . PRO A 1 84 ? 0.123 0.870 -26.728 1.00 71.50 84 PRO A N 1
ATOM 651 C CA . PRO A 1 84 ? 0.079 0.543 -25.311 1.00 71.50 84 PRO A CA 1
ATOM 652 C C . PRO A 1 84 ? -1.084 -0.414 -25.011 1.00 71.50 84 PRO A C 1
ATOM 654 O O . PRO A 1 84 ? -2.201 -0.218 -25.489 1.00 71.50 84 PRO A O 1
ATOM 657 N N . VAL A 1 85 ? -0.823 -1.451 -24.212 1.00 77.38 85 VAL A N 1
ATOM 658 C CA . VAL A 1 85 ? -1.871 -2.333 -23.679 1.00 77.38 85 VAL A CA 1
ATOM 659 C C . VAL A 1 85 ? -2.414 -1.694 -22.410 1.00 77.38 85 VAL A C 1
ATOM 661 O O . VAL A 1 85 ? -1.702 -1.611 -21.413 1.00 77.38 85 VAL A O 1
ATOM 664 N N . VAL A 1 86 ? -3.661 -1.239 -22.465 1.00 81.50 86 VAL A N 1
ATOM 665 C CA . VAL A 1 86 ? -4.356 -0.630 -21.328 1.00 81.50 86 VAL A CA 1
ATOM 666 C C . VAL A 1 86 ? -4.971 -1.738 -20.480 1.00 81.50 86 VAL A C 1
ATOM 668 O O . VAL A 1 86 ? -5.760 -2.543 -20.975 1.00 81.50 86 VAL A O 1
ATOM 671 N N . GLY A 1 87 ? -4.577 -1.809 -19.215 1.00 79.62 87 GLY A N 1
ATOM 672 C CA . GLY A 1 87 ? -5.192 -2.655 -18.205 1.00 79.62 87 GLY A CA 1
ATOM 673 C C . GLY A 1 87 ? -6.393 -1.980 -17.530 1.00 79.62 87 GLY A C 1
ATOM 674 O O . GLY A 1 87 ? -6.691 -0.809 -17.768 1.00 79.62 87 GLY A O 1
ATOM 675 N N . PRO A 1 88 ? -7.125 -2.727 -16.689 1.00 84.31 88 PRO A N 1
ATOM 676 C CA . PRO A 1 88 ? -8.324 -2.214 -16.041 1.00 84.31 88 PRO A CA 1
ATOM 677 C C . PRO A 1 88 ? -7.990 -1.271 -14.876 1.00 84.31 88 PRO A C 1
ATOM 679 O O . PRO A 1 88 ? -7.164 -1.586 -14.019 1.00 84.31 88 PRO A O 1
ATOM 682 N N . THR A 1 89 ? -8.709 -0.157 -14.783 1.00 89.69 89 THR A N 1
ATOM 683 C CA . THR A 1 89 ? -8.833 0.609 -13.536 1.00 89.69 89 THR A CA 1
ATOM 684 C C . THR A 1 89 ? -10.028 0.063 -12.765 1.00 89.69 89 THR A C 1
ATOM 686 O O . THR A 1 89 ? -11.115 -0.063 -13.320 1.00 89.69 89 THR A O 1
ATOM 689 N N . ASN A 1 90 ? -9.823 -0.286 -11.498 1.00 90.56 90 ASN A N 1
ATOM 690 C CA . ASN A 1 90 ? -10.865 -0.790 -10.612 1.00 90.56 90 ASN A CA 1
ATOM 691 C C . ASN A 1 90 ? -10.795 -0.028 -9.292 1.00 90.56 90 ASN A C 1
ATOM 693 O O . ASN A 1 90 ? -9.845 -0.205 -8.531 1.00 90.56 90 ASN A O 1
ATOM 697 N N . LEU A 1 91 ? -11.777 0.828 -9.033 1.00 91.31 91 LEU A N 1
ATOM 698 C CA . LEU A 1 91 ? -11.817 1.667 -7.842 1.00 91.31 91 LEU A CA 1
ATOM 699 C C . LEU A 1 91 ? -12.974 1.226 -6.939 1.00 91.31 91 LEU A C 1
ATOM 701 O O . LEU A 1 91 ? -14.045 0.893 -7.449 1.00 91.31 91 LEU A O 1
ATOM 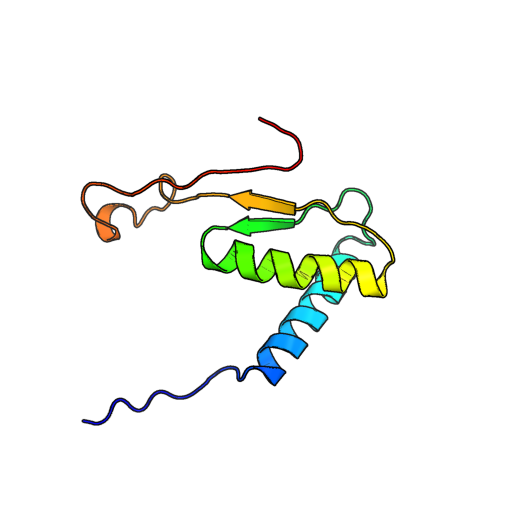705 N N . PRO A 1 92 ? -12.784 1.226 -5.609 1.00 83.56 92 PRO A N 1
ATOM 706 C CA . PRO A 1 92 ? -13.738 0.623 -4.681 1.00 83.56 92 PRO A CA 1
ATOM 707 C C . PRO A 1 92 ? -15.086 1.357 -4.599 1.00 83.56 92 PRO A C 1
ATOM 709 O O . PRO A 1 92 ? -16.049 0.781 -4.106 1.00 83.56 92 PRO A O 1
ATOM 712 N N . TRP A 1 93 ? -15.182 2.594 -5.097 1.00 83.50 93 TRP A N 1
ATOM 713 C CA . TRP A 1 93 ? -16.428 3.371 -5.125 1.00 83.50 93 TRP A CA 1
ATOM 714 C C . TRP A 1 93 ? -17.282 3.168 -6.385 1.00 83.50 93 TRP A C 1
ATOM 716 O O . TRP A 1 93 ? -18.386 3.701 -6.442 1.00 83.50 93 TRP A O 1
ATOM 726 N N . GLY A 1 94 ? -16.814 2.381 -7.362 1.00 60.56 94 GLY A N 1
ATOM 727 C CA . GLY A 1 94 ? -17.479 2.231 -8.656 1.00 60.56 94 GLY A CA 1
ATOM 728 C C . GLY A 1 94 ? -17.411 3.520 -9.484 1.00 60.56 94 GLY A C 1
ATOM 729 O O . GLY A 1 94 ? -17.716 4.612 -9.011 1.00 60.56 94 GLY A O 1
ATOM 730 N N . ILE A 1 95 ? -16.981 3.404 -10.736 1.00 47.88 95 ILE A N 1
ATOM 731 C CA . ILE A 1 95 ? -17.181 4.435 -11.761 1.00 47.88 95 ILE A CA 1
ATOM 732 C C . ILE A 1 95 ? -17.915 3.762 -12.912 1.00 47.88 95 ILE A C 1
ATOM 734 O O . ILE A 1 95 ? -17.527 2.613 -13.231 1.00 47.88 95 ILE A O 1
#

Foldseek 3Di:
DPDPDDDPADPVRVLVVLLVVLVVQQVVVVHQVVDEEEAEPDVRVVSSVSSQVSNCVPRVDRHHYWYDYCQVPDPCVPVCDPDDDTDDTGGPVGD

Mean predicted aligned error: 6.34 Å

Secondary structure (DSSP, 8-state):
----PPPSS-HHHHHHHHHHHHHHHHHHTTSSTT--EEEETTHHHHHHHHHHHHHHHHH-----EEEE--GGG-TTGGGS-SS--PPPPB-TT--

pLDDT: mean 88.51, std 12.12, range [47.88, 98.12]

Nearest PDB structures (foldseek):
  4p81-assembly1_D  TM=8.793E-01  e=8.986E-08  synthetic construct
  2igb-assembly1_A-2  TM=8.572E-01  e=7.848E-08  [Bacillus] caldolyticus
  1xzn-assembly1_B  TM=9.621E-01  e=3.726E-07  [Bacillus] caldolyticus
  4p83-assembly1_D  TM=8.411E-01  e=7.848E-08  synthetic construct
  4p86-assembly1_A  TM=8.061E-01  e=1.029E-07  Bacillus subtilis

Sequence (95 aa):
MPDRHHVVLDARAMDRALRRMADEIVELNEGTDDLIIVGIQRRGVQLAARIVPSIRDREGAEVPSGALDITLYRDDLQTVGPRPVVGPTNLPWGI

Solvent-accessible surface area (backbone atoms only — not comparable to full-atom values): 5877 Å² total; per-residue (Å²): 129,84,82,83,81,75,84,89,67,54,72,70,55,46,53,52,49,45,48,50,50,27,53,53,53,31,63,76,57,79,42,67,76,96,47,71,49,72,8,45,63,67,66,37,35,63,51,42,70,55,26,44,56,52,35,23,78,72,73,74,45,88,57,52,57,28,34,39,53,54,64,92,74,43,93,60,42,76,79,70,40,101,70,73,81,78,65,75,65,44,58,78,84,69,132